Protein AF-A0A165XLN9-F1 (afdb_monomer)

Structure (mmCIF, N/CA/C/O backbone):
data_AF-A0A165XLN9-F1
#
_entry.id   AF-A0A165XLN9-F1
#
loop_
_atom_site.group_PDB
_atom_site.id
_atom_site.type_symbol
_atom_site.label_atom_id
_atom_site.label_alt_id
_atom_site.label_comp_id
_atom_site.label_asym_id
_atom_site.label_entity_id
_atom_site.label_seq_id
_atom_site.pdbx_PDB_ins_code
_atom_site.Cartn_x
_atom_site.Cartn_y
_atom_site.Cartn_z
_atom_site.occupancy
_atom_site.B_iso_or_equiv
_atom_site.auth_seq_id
_atom_site.auth_comp_id
_atom_site.auth_asym_id
_atom_site.auth_atom_id
_atom_site.pdbx_PDB_model_num
ATOM 1 N N . MET A 1 1 ? 12.673 6.720 9.576 1.00 52.97 1 MET A N 1
ATOM 2 C CA . MET A 1 1 ? 12.702 5.401 8.929 1.00 52.97 1 MET A CA 1
ATOM 3 C C . MET A 1 1 ? 11.889 4.427 9.759 1.00 52.97 1 MET A C 1
ATOM 5 O O . MET A 1 1 ? 12.372 3.966 10.795 1.00 52.97 1 MET A O 1
ATOM 9 N N . ALA A 1 2 ? 10.653 4.152 9.349 1.00 59.38 2 ALA A N 1
ATOM 10 C CA . ALA A 1 2 ? 9.842 3.074 9.892 1.00 59.38 2 ALA A CA 1
ATOM 11 C C . ALA A 1 2 ? 10.629 1.757 9.796 1.00 59.38 2 ALA A C 1
ATOM 13 O O . ALA A 1 2 ? 11.237 1.426 8.774 1.00 59.38 2 ALA A O 1
ATOM 14 N N . LYS A 1 3 ? 10.693 1.020 10.907 1.00 68.75 3 LYS A N 1
ATOM 15 C CA . LYS A 1 3 ? 11.416 -0.253 10.960 1.00 68.75 3 LYS A CA 1
ATOM 16 C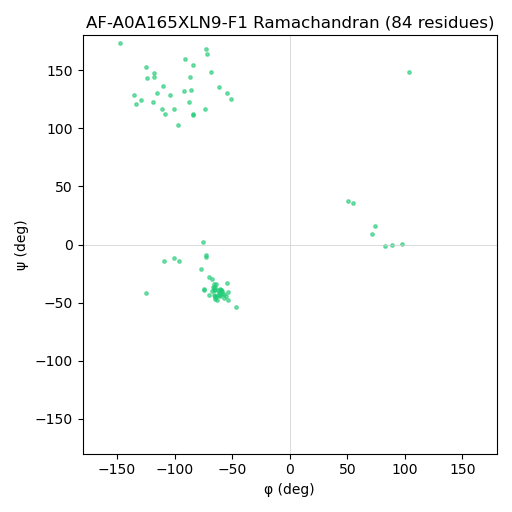 C . LYS A 1 3 ? 10.497 -1.357 10.445 1.00 68.75 3 LYS A C 1
ATOM 18 O O . LYS A 1 3 ? 9.275 -1.252 10.494 1.00 68.75 3 LYS A O 1
ATOM 23 N N . LYS A 1 4 ? 11.083 -2.439 9.930 1.00 72.25 4 LYS A N 1
ATOM 24 C CA . LYS A 1 4 ? 10.327 -3.639 9.545 1.00 72.25 4 LYS A CA 1
ATOM 25 C C . LYS A 1 4 ? 9.420 -4.068 10.708 1.00 72.25 4 LYS A C 1
ATOM 27 O O . LYS A 1 4 ? 9.920 -4.266 11.812 1.00 72.25 4 LYS A O 1
ATOM 32 N N . GLY A 1 5 ? 8.121 -4.208 10.447 1.00 71.88 5 GLY A N 1
ATOM 33 C CA . GLY A 1 5 ? 7.125 -4.578 11.456 1.00 71.88 5 GLY A CA 1
ATOM 34 C C . GLY A 1 5 ? 6.504 -3.409 12.225 1.00 71.88 5 GLY A C 1
ATOM 35 O O . GLY A 1 5 ? 5.635 -3.650 13.055 1.00 71.88 5 GLY A O 1
ATOM 36 N N . SER A 1 6 ? 6.890 -2.158 11.952 1.00 85.62 6 SER A N 1
ATOM 37 C CA . SER A 1 6 ? 6.139 -0.999 12.441 1.00 85.62 6 SER A CA 1
ATOM 38 C C . SER A 1 6 ? 4.723 -1.019 11.864 1.00 85.62 6 SER A C 1
ATOM 40 O O . SER A 1 6 ? 4.545 -1.255 10.668 1.00 85.62 6 SER A O 1
ATOM 42 N N . GLN A 1 7 ? 3.735 -0.756 12.715 1.00 89.31 7 GLN A N 1
ATOM 43 C CA . GLN A 1 7 ? 2.336 -0.619 12.331 1.00 89.31 7 GLN A CA 1
ATOM 44 C C . GLN A 1 7 ? 1.845 0.790 12.661 1.00 89.31 7 GLN A C 1
ATOM 46 O O . GLN A 1 7 ? 2.266 1.379 13.659 1.00 89.31 7 GLN A O 1
ATOM 51 N N . LYS A 1 8 ? 0.972 1.331 11.816 1.00 90.06 8 LYS A N 1
ATOM 52 C CA . LYS A 1 8 ? 0.296 2.611 12.014 1.00 90.06 8 LYS A CA 1
ATOM 53 C C . LYS A 1 8 ? -1.180 2.420 11.701 1.00 90.06 8 LYS A C 1
ATOM 55 O O . LYS A 1 8 ? -1.519 2.050 10.584 1.00 90.06 8 LYS A O 1
ATOM 60 N N . THR A 1 9 ? -2.046 2.692 12.665 1.00 92.06 9 THR A N 1
ATOM 61 C CA . THR A 1 9 ? -3.489 2.732 12.418 1.00 92.06 9 THR A CA 1
ATOM 62 C C . THR A 1 9 ? -3.868 4.124 11.929 1.00 92.06 9 THR A C 1
ATOM 64 O O . THR A 1 9 ? -3.431 5.120 12.508 1.00 92.06 9 THR A O 1
ATOM 67 N N . ILE A 1 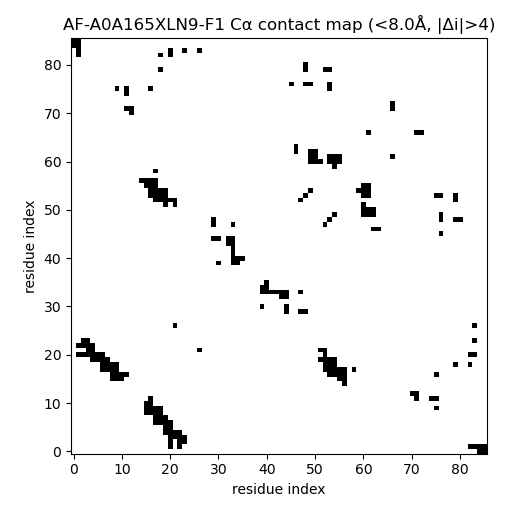10 ? -4.657 4.187 10.864 1.00 91.81 10 ILE A N 1
ATOM 68 C CA . ILE A 1 10 ? -5.255 5.414 10.340 1.00 91.81 10 ILE A CA 1
ATOM 69 C C . ILE A 1 10 ? -6.767 5.232 10.252 1.00 91.81 10 ILE A C 1
ATOM 71 O O . ILE A 1 10 ? -7.252 4.111 10.105 1.00 91.81 10 ILE A O 1
ATOM 75 N N . GLU A 1 11 ? -7.502 6.329 10.351 1.00 91.88 11 GLU A N 1
ATOM 76 C CA . GLU A 1 11 ? -8.947 6.355 10.157 1.00 91.88 11 GLU A CA 1
ATOM 77 C C . GLU A 1 11 ? -9.241 7.277 8.977 1.00 91.88 11 GLU A C 1
ATOM 79 O O . GLU A 1 11 ? -8.801 8.424 8.977 1.00 91.88 11 GLU A O 1
ATOM 84 N N . VAL A 1 12 ? -9.918 6.746 7.962 1.00 89.25 12 VAL A N 1
ATOM 85 C CA . VAL A 1 12 ? -10.264 7.445 6.719 1.00 89.25 12 VAL A CA 1
ATOM 86 C C . VAL A 1 12 ? -11.719 7.129 6.401 1.00 89.25 12 VAL A C 1
ATOM 88 O O . VAL A 1 12 ? -12.099 5.958 6.414 1.00 89.25 12 VAL A O 1
ATOM 91 N N . GLU A 1 13 ? -12.535 8.154 6.146 1.00 85.06 13 GLU A N 1
ATOM 92 C CA . GLU A 1 13 ? -13.972 8.012 5.835 1.00 85.06 13 GLU A CA 1
ATOM 93 C C . GLU A 1 13 ? -14.736 7.130 6.851 1.00 85.06 13 GLU A C 1
ATOM 95 O O . GLU A 1 13 ? -15.586 6.308 6.507 1.00 85.06 13 GLU A O 1
ATOM 100 N N . GLY A 1 14 ? -14.381 7.242 8.139 1.00 83.25 14 GLY A N 1
ATOM 101 C CA . GLY A 1 14 ? -14.976 6.451 9.225 1.00 83.25 14 GLY A CA 1
ATOM 102 C C . GLY A 1 14 ? -14.582 4.967 9.241 1.00 83.25 14 GLY A C 1
ATOM 103 O O . GLY A 1 14 ? -15.149 4.193 10.014 1.00 83.25 14 GLY A O 1
ATOM 104 N N . LYS A 1 15 ? -13.613 4.550 8.414 1.00 87.50 15 LYS A N 1
ATOM 105 C CA . LYS A 1 15 ? -13.042 3.197 8.396 1.00 87.50 15 LYS A CA 1
ATOM 106 C C . LYS A 1 15 ? -11.615 3.209 8.908 1.00 87.50 15 LYS A C 1
ATOM 108 O O . LYS A 1 15 ? -10.803 4.058 8.544 1.00 87.50 15 LYS A O 1
ATOM 113 N N . LYS A 1 16 ? -11.295 2.227 9.747 1.00 90.62 16 LYS A N 1
ATOM 114 C CA . LYS A 1 16 ? -9.950 2.047 10.288 1.00 90.62 16 LYS A CA 1
ATOM 115 C C . LYS A 1 16 ? -9.138 1.109 9.412 1.00 90.62 16 LYS A C 1
ATOM 117 O O . LYS A 1 16 ? -9.572 0.006 9.079 1.00 90.62 16 LYS A O 1
ATOM 122 N N . TYR A 1 17 ? -7.924 1.546 9.112 1.00 92.00 17 TYR A N 1
ATOM 123 C CA . TYR A 1 17 ? -6.939 0.798 8.352 1.00 92.00 17 TYR A CA 1
ATOM 124 C C . TYR A 1 17 ? -5.656 0.666 9.158 1.00 92.00 17 TYR A C 1
ATOM 126 O O . TYR A 1 17 ? -5.239 1.579 9.872 1.00 92.00 17 TYR A O 1
ATOM 134 N N . ILE A 1 18 ? -5.012 -0.483 9.029 1.00 92.44 18 ILE A N 1
ATOM 135 C CA . ILE A 1 18 ? -3.740 -0.802 9.655 1.00 92.44 18 ILE A CA 1
ATOM 136 C C . ILE A 1 18 ? -2.690 -0.820 8.549 1.00 92.44 18 ILE A C 1
ATOM 138 O O . ILE A 1 18 ? -2.685 -1.692 7.684 1.00 92.44 18 ILE A O 1
ATOM 142 N N . LEU A 1 19 ? -1.783 0.149 8.587 1.00 91.81 19 LEU A N 1
ATOM 143 C CA . LEU A 1 19 ? -0.617 0.203 7.720 1.00 91.81 19 LEU A CA 1
ATOM 144 C C . LEU A 1 19 ? 0.527 -0.570 8.368 1.00 91.81 19 LEU A C 1
ATOM 146 O O . LEU A 1 19 ? 0.942 -0.237 9.477 1.00 91.81 19 LEU A O 1
ATOM 150 N N . GLN A 1 20 ? 1.076 -1.571 7.689 1.00 90.44 20 GLN A N 1
ATOM 151 C CA . GLN A 1 20 ? 2.208 -2.356 8.176 1.00 90.44 20 GLN A CA 1
ATOM 152 C C . GLN A 1 20 ? 3.431 -2.164 7.282 1.00 90.44 20 GLN A C 1
ATOM 154 O O . GLN A 1 20 ? 3.358 -2.318 6.070 1.00 90.44 20 GLN A O 1
ATOM 159 N N . HIS A 1 21 ? 4.589 -1.862 7.876 1.00 87.81 21 HIS A N 1
ATOM 160 C CA . HIS A 1 21 ? 5.811 -1.634 7.115 1.00 87.81 21 HIS A CA 1
ATOM 161 C C . HIS A 1 21 ? 6.506 -2.976 6.810 1.00 87.81 21 HIS A C 1
ATOM 163 O O . HIS A 1 21 ? 7.062 -3.598 7.731 1.00 87.81 21 HIS A O 1
ATOM 169 N N . PRO A 1 22 ? 6.574 -3.419 5.538 1.00 83.69 22 PRO A N 1
ATOM 170 C CA . PRO A 1 22 ? 7.138 -4.721 5.171 1.00 83.69 22 PRO A CA 1
ATOM 171 C C . PRO A 1 22 ? 8.676 -4.755 5.289 1.00 83.69 22 PRO A C 1
ATOM 173 O O . PRO A 1 22 ? 9.309 -5.813 5.246 1.00 83.69 22 PRO A O 1
ATOM 176 N N . GLY A 1 23 ? 9.292 -3.590 5.513 1.00 84.94 23 GLY A N 1
ATOM 177 C CA . GLY A 1 23 ? 10.733 -3.391 5.634 1.00 84.94 23 GLY A CA 1
ATOM 178 C C . GLY A 1 23 ? 11.317 -2.782 4.364 1.00 84.94 23 GLY A C 1
ATOM 179 O O . GLY A 1 23 ? 10.860 -3.074 3.266 1.00 84.94 23 GLY A O 1
ATOM 180 N N . THR A 1 24 ? 12.368 -1.974 4.509 1.00 83.19 24 THR A N 1
ATOM 181 C CA . THR A 1 24 ? 12.930 -1.143 3.426 1.00 83.19 24 THR A CA 1
ATOM 182 C C . THR A 1 24 ? 13.283 -1.942 2.171 1.00 83.19 24 THR A C 1
ATOM 184 O O . THR A 1 24 ? 12.990 -1.517 1.059 1.00 83.19 24 THR A O 1
ATOM 187 N N . ARG A 1 25 ? 13.854 -3.145 2.332 1.00 84.94 25 ARG A N 1
ATOM 188 C CA . ARG A 1 25 ? 14.178 -4.029 1.200 1.00 84.94 25 ARG A CA 1
ATOM 189 C C . ARG A 1 25 ? 12.931 -4.453 0.422 1.00 84.94 25 ARG A C 1
ATOM 191 O O . ARG A 1 25 ? 12.988 -4.559 -0.796 1.00 84.94 25 ARG A O 1
ATOM 198 N N . PHE A 1 26 ? 11.834 -4.734 1.121 1.00 86.12 26 PHE A N 1
ATOM 199 C CA . PHE A 1 26 ? 10.596 -5.163 0.483 1.00 86.12 26 PHE A CA 1
ATOM 200 C C . PHE A 1 26 ? 9.894 -3.984 -0.197 1.00 86.12 26 PHE A C 1
ATOM 202 O O . PHE A 1 26 ? 9.448 -4.142 -1.323 1.00 86.12 26 PHE A O 1
ATOM 209 N N . SER A 1 27 ? 9.910 -2.790 0.407 1.00 84.56 27 SER A N 1
ATOM 210 C CA . SER A 1 27 ? 9.388 -1.565 -0.219 1.00 84.56 27 SER A CA 1
ATOM 211 C C . SER A 1 27 ? 10.063 -1.269 -1.567 1.00 84.56 27 SER A C 1
ATOM 213 O O . SER A 1 27 ? 9.390 -0.961 -2.546 1.00 84.56 27 SER A O 1
ATOM 215 N N . VAL A 1 28 ? 11.392 -1.429 -1.653 1.00 85.44 28 VAL A N 1
ATOM 216 C CA . VAL A 1 28 ? 12.124 -1.305 -2.929 1.00 85.44 28 VAL A CA 1
ATOM 217 C C . VAL A 1 28 ? 11.721 -2.416 -3.901 1.00 85.44 28 VAL A C 1
ATOM 219 O O . VAL A 1 28 ? 11.445 -2.140 -5.063 1.00 85.44 28 VAL A O 1
ATOM 222 N N . LYS A 1 29 ? 11.599 -3.659 -3.417 1.00 87.62 29 LYS A N 1
ATOM 223 C CA . LYS A 1 29 ? 11.187 -4.801 -4.243 1.00 87.62 29 LYS A CA 1
ATOM 224 C C . LYS A 1 29 ? 9.798 -4.602 -4.860 1.00 87.62 29 LYS A C 1
ATOM 226 O O . LYS A 1 29 ? 9.615 -4.953 -6.016 1.00 87.62 29 LYS A O 1
ATOM 231 N N . MET A 1 30 ? 8.844 -4.026 -4.128 1.00 87.88 30 MET A N 1
ATOM 232 C CA . MET A 1 30 ? 7.513 -3.698 -4.658 1.00 87.88 30 MET A CA 1
ATOM 233 C C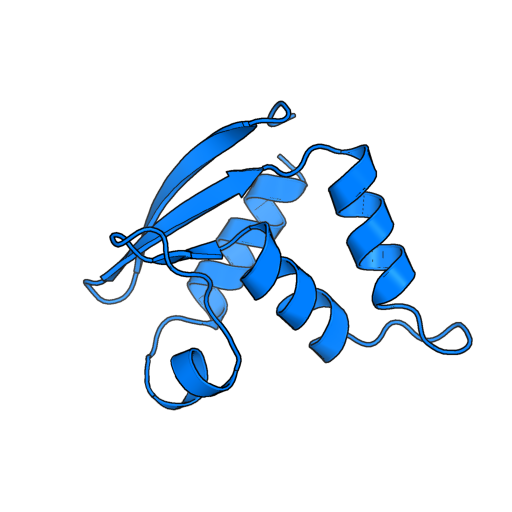 . MET A 1 30 ? 7.599 -2.711 -5.828 1.00 87.88 30 MET A C 1
ATOM 235 O O . MET A 1 30 ? 6.916 -2.871 -6.836 1.00 87.88 30 MET A O 1
ATOM 239 N N . ARG A 1 31 ? 8.488 -1.714 -5.732 1.00 85.38 31 ARG A N 1
ATOM 240 C CA . ARG A 1 31 ? 8.741 -0.763 -6.821 1.00 85.38 31 ARG A CA 1
ATOM 241 C C . ARG A 1 31 ? 9.367 -1.444 -8.041 1.00 85.38 31 ARG A C 1
ATOM 243 O O . ARG A 1 31 ? 8.994 -1.123 -9.166 1.00 85.38 31 ARG A O 1
ATOM 250 N N . ASP A 1 32 ? 10.274 -2.392 -7.817 1.00 86.50 32 ASP A N 1
ATOM 251 C CA . ASP A 1 32 ? 10.882 -3.189 -8.887 1.00 86.50 32 ASP A CA 1
ATOM 252 C C . ASP A 1 32 ? 9.860 -4.125 -9.552 1.00 86.50 32 ASP A C 1
ATOM 254 O O . ASP A 1 32 ? 9.857 -4.257 -10.771 1.00 86.50 32 ASP A O 1
ATOM 258 N N . MET A 1 33 ? 8.958 -4.741 -8.779 1.00 85.50 33 MET A N 1
ATOM 259 C CA . MET A 1 33 ? 7.881 -5.595 -9.304 1.00 85.50 33 MET A CA 1
ATOM 260 C C . MET A 1 33 ? 6.866 -4.816 -10.144 1.00 85.50 33 MET A C 1
ATOM 262 O O . MET A 1 33 ? 6.332 -5.340 -11.122 1.00 85.50 33 MET A O 1
ATOM 266 N N . ALA A 1 34 ? 6.620 -3.558 -9.781 1.00 87.25 34 ALA A N 1
ATOM 267 C CA . ALA A 1 34 ? 5.778 -2.654 -10.550 1.00 87.25 34 ALA A CA 1
ATOM 268 C C . ALA A 1 34 ? 6.435 -2.175 -11.855 1.00 87.25 34 ALA A C 1
ATOM 270 O O . ALA A 1 34 ? 5.768 -1.579 -12.699 1.00 87.25 34 ALA A O 1
ATOM 271 N N . ASN A 1 35 ? 7.731 -2.430 -12.053 1.00 87.81 35 ASN A N 1
ATOM 272 C CA . ASN A 1 35 ? 8.422 -2.095 -13.287 1.00 87.81 35 ASN A CA 1
ATOM 273 C C . ASN A 1 35 ? 8.215 -3.204 -14.331 1.00 87.81 35 ASN A C 1
ATOM 275 O O . ASN A 1 35 ? 8.729 -4.315 -14.205 1.00 87.81 35 ASN A O 1
ATOM 279 N N . VAL A 1 36 ? 7.462 -2.897 -15.385 1.00 82.88 36 VAL A N 1
ATOM 280 C CA . VAL A 1 36 ? 7.209 -3.800 -16.509 1.00 82.88 36 VAL A CA 1
ATOM 281 C C . VAL A 1 36 ? 7.918 -3.238 -17.735 1.00 82.88 36 VAL A C 1
ATOM 283 O O . VAL A 1 36 ? 7.592 -2.153 -18.203 1.00 82.88 36 VAL A O 1
ATOM 286 N N . ASN A 1 37 ? 8.893 -3.975 -18.273 1.00 83.69 37 ASN A N 1
ATOM 287 C CA . ASN A 1 37 ? 9.652 -3.586 -19.471 1.00 83.69 37 ASN A CA 1
ATOM 288 C C . ASN A 1 37 ? 10.324 -2.197 -19.383 1.00 83.69 37 ASN A C 1
ATOM 290 O O . ASN A 1 37 ? 10.404 -1.476 -20.375 1.00 83.69 37 ASN A O 1
ATOM 294 N N . GLY A 1 38 ? 10.809 -1.806 -18.201 1.00 81.94 38 GLY A N 1
ATOM 295 C CA . GLY A 1 38 ? 11.445 -0.502 -17.984 1.00 81.94 38 GLY A CA 1
ATOM 296 C C . GLY A 1 38 ? 10.455 0.640 -17.740 1.00 81.94 38 GLY A C 1
ATOM 297 O O . GLY A 1 38 ? 10.885 1.767 -17.500 1.00 81.94 38 GLY A O 1
ATOM 298 N N . GLN A 1 39 ? 9.149 0.361 -17.773 1.00 87.19 39 GLN A N 1
ATOM 299 C CA . GLN A 1 39 ? 8.095 1.313 -17.454 1.00 87.19 39 GLN A CA 1
ATOM 300 C C . GLN A 1 39 ? 7.517 1.018 -16.076 1.00 87.19 39 GLN A C 1
ATOM 302 O O . GLN A 1 39 ? 7.117 -0.103 -15.763 1.00 87.19 39 GLN A O 1
ATOM 307 N N . PHE A 1 40 ? 7.462 2.049 -15.241 1.00 87.56 40 PHE A N 1
ATOM 308 C CA . PHE A 1 40 ? 6.806 1.959 -13.950 1.00 87.56 40 PHE A CA 1
ATOM 309 C C . PHE A 1 40 ? 5.288 1.936 -14.146 1.00 87.56 40 PHE A C 1
ATOM 311 O O . PHE A 1 40 ? 4.713 2.898 -14.654 1.00 87.56 40 PHE A O 1
ATOM 318 N N . VAL A 1 41 ? 4.655 0.833 -13.753 1.00 90.75 41 VAL A N 1
ATOM 319 C CA . VAL A 1 41 ? 3.205 0.659 -13.802 1.00 90.75 41 VAL A CA 1
ATOM 320 C C . VAL A 1 41 ? 2.644 0.973 -12.425 1.00 90.75 41 VAL A C 1
ATOM 322 O O . VAL A 1 41 ? 2.736 0.169 -11.498 1.00 90.75 41 VAL A O 1
ATOM 325 N N . GLU A 1 42 ? 2.069 2.163 -12.299 1.00 86.69 42 GLU A N 1
ATOM 326 C CA . GLU A 1 42 ? 1.548 2.672 -11.030 1.00 86.69 42 GLU A CA 1
ATOM 327 C C . GLU A 1 42 ? 0.445 1.772 -10.449 1.00 86.69 42 GLU A C 1
ATOM 329 O O . GLU A 1 42 ? 0.473 1.461 -9.261 1.00 86.69 42 GLU A O 1
ATOM 334 N N . GLU A 1 43 ? -0.439 1.242 -11.298 1.00 88.81 43 GLU A N 1
ATOM 335 C CA . GLU A 1 43 ? -1.474 0.275 -10.908 1.00 88.81 43 GLU A CA 1
ATOM 336 C C . GLU A 1 43 ? -0.878 -0.942 -10.176 1.00 88.81 43 GLU A C 1
ATOM 338 O O . GLU A 1 43 ? -1.306 -1.300 -9.081 1.00 88.81 43 GLU A O 1
ATOM 343 N N . LYS A 1 44 ? 0.193 -1.540 -10.708 1.00 89.31 44 LYS A N 1
ATOM 344 C CA . LYS A 1 44 ? 0.860 -2.672 -10.046 1.00 89.31 44 LYS A CA 1
ATOM 345 C C . LYS A 1 44 ? 1.520 -2.273 -8.736 1.00 89.31 44 LYS A C 1
ATOM 347 O O . LYS A 1 44 ? 1.536 -3.052 -7.790 1.00 89.31 44 LYS A O 1
ATOM 352 N N . TYR A 1 45 ? 2.079 -1.070 -8.674 1.00 90.44 45 TYR A N 1
ATOM 353 C CA . TYR A 1 45 ? 2.694 -0.581 -7.448 1.00 90.44 45 TYR A CA 1
ATOM 354 C C . TYR A 1 45 ? 1.665 -0.412 -6.331 1.00 90.44 45 TYR A C 1
ATOM 356 O O . TYR A 1 45 ? 1.894 -0.852 -5.205 1.00 90.44 45 TYR A O 1
ATOM 364 N N . TYR A 1 46 ? 0.519 0.186 -6.650 1.00 91.25 46 TYR A N 1
ATOM 365 C CA . TYR A 1 46 ? -0.584 0.339 -5.711 1.00 91.25 46 TYR A CA 1
ATOM 366 C C . TYR A 1 46 ? -1.177 -1.009 -5.312 1.00 91.25 46 TYR A C 1
ATOM 368 O O . TYR A 1 46 ? -1.429 -1.216 -4.128 1.00 91.25 46 TYR A O 1
ATOM 376 N N . GLU A 1 47 ? -1.298 -1.957 -6.241 1.00 91.38 47 GLU A N 1
ATOM 377 C CA . GLU A 1 47 ? -1.708 -3.329 -5.930 1.00 91.38 47 GLU A CA 1
ATOM 378 C C . GLU A 1 47 ? -0.787 -3.990 -4.892 1.00 91.38 47 GLU A C 1
ATOM 380 O O . GLU A 1 47 ? -1.259 -4.560 -3.907 1.00 91.38 47 GLU A O 1
ATOM 385 N N . GLU A 1 48 ? 0.529 -3.865 -5.057 1.00 90.56 48 GLU A N 1
ATOM 386 C CA . GLU A 1 48 ? 1.493 -4.410 -4.101 1.00 90.56 48 GLU A CA 1
ATOM 387 C C . GLU A 1 48 ? 1.400 -3.722 -2.728 1.00 90.56 48 GLU A C 1
ATOM 389 O O . GLU A 1 48 ? 1.524 -4.380 -1.693 1.00 90.56 48 GLU A O 1
ATOM 394 N N . ILE A 1 49 ? 1.146 -2.408 -2.688 1.00 91.00 49 ILE A N 1
ATOM 395 C CA . ILE A 1 49 ? 0.923 -1.674 -1.430 1.00 91.00 49 ILE A CA 1
ATOM 396 C C . ILE A 1 49 ? -0.348 -2.176 -0.742 1.00 91.00 49 ILE A C 1
ATOM 398 O O . ILE A 1 49 ? -0.326 -2.470 0.452 1.00 91.00 49 ILE A O 1
ATOM 402 N N . MET A 1 50 ? -1.443 -2.325 -1.479 1.00 91.50 50 MET A N 1
ATOM 403 C CA . MET A 1 50 ? -2.707 -2.825 -0.940 1.00 91.50 50 MET A CA 1
ATOM 404 C C . MET A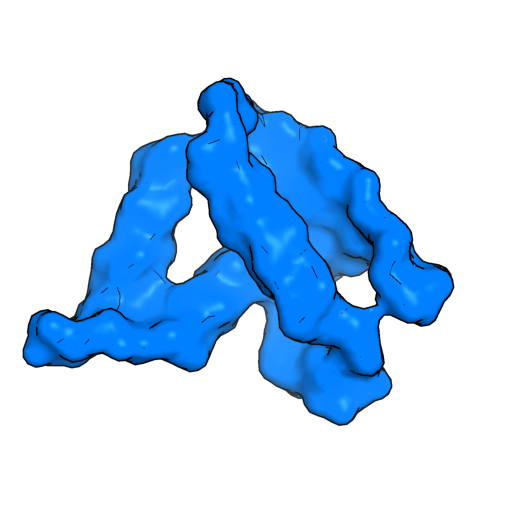 1 50 ? -2.584 -4.239 -0.371 1.00 91.50 50 MET A C 1
ATOM 406 O O . MET A 1 50 ? -3.131 -4.531 0.689 1.00 91.50 50 MET A O 1
ATOM 410 N N . LYS A 1 51 ? -1.798 -5.099 -1.027 1.00 90.19 51 LYS A N 1
ATOM 411 C CA . LYS A 1 51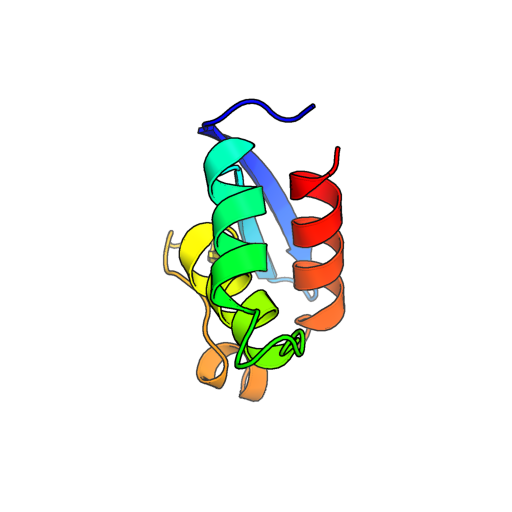 ? -1.554 -6.474 -0.578 1.00 90.19 51 LYS A CA 1
ATOM 412 C C . LYS A 1 51 ? -0.610 -6.557 0.619 1.00 90.19 51 LYS A C 1
ATOM 414 O O . LYS A 1 51 ? -0.800 -7.399 1.493 1.00 90.19 51 LYS A O 1
ATOM 419 N N . HIS A 1 52 ? 0.441 -5.745 0.669 1.00 89.50 52 HIS A N 1
ATOM 420 C CA . HIS A 1 52 ? 1.527 -5.946 1.639 1.00 89.50 52 HIS A CA 1
ATOM 421 C C . HIS A 1 52 ? 1.597 -4.907 2.755 1.00 89.50 52 HIS A C 1
ATOM 423 O O . HIS A 1 52 ? 2.308 -5.129 3.738 1.00 89.50 52 HIS A O 1
ATOM 429 N N . VAL A 1 53 ? 0.891 -3.789 2.610 1.00 90.38 53 VAL A N 1
ATOM 430 C CA . VAL A 1 53 ? 1.018 -2.622 3.487 1.00 90.38 53 VAL A CA 1
ATOM 431 C C . VAL A 1 53 ? -0.324 -2.235 4.085 1.00 90.38 53 VAL A C 1
ATOM 433 O O . VAL A 1 53 ? -0.355 -1.923 5.269 1.00 90.38 53 VAL A O 1
ATOM 436 N N . ILE A 1 54 ? -1.415 -2.261 3.313 1.00 92.12 54 ILE A N 1
ATOM 437 C CA . ILE A 1 54 ? -2.730 -1.787 3.764 1.00 92.12 54 ILE A CA 1
ATOM 438 C C . ILE A 1 54 ? -3.622 -2.959 4.179 1.00 92.12 54 ILE A C 1
ATOM 440 O O . ILE A 1 54 ? -4.042 -3.766 3.351 1.00 92.12 54 ILE A O 1
ATOM 444 N N . PHE A 1 55 ? -3.983 -2.992 5.457 1.00 92.38 55 PHE A N 1
ATOM 445 C CA . PHE A 1 55 ? -4.919 -3.959 6.015 1.00 92.38 55 PHE A CA 1
ATOM 446 C C . PHE A 1 55 ? -6.152 -3.247 6.577 1.00 92.38 55 PHE A C 1
ATOM 448 O O . PHE A 1 55 ? -6.058 -2.125 7.070 1.00 92.38 55 PHE A O 1
ATOM 455 N N . THR A 1 56 ? -7.315 -3.885 6.519 1.00 90.00 56 THR A N 1
ATOM 456 C CA . THR A 1 56 ? -8.518 -3.434 7.229 1.00 90.00 56 THR A CA 1
ATOM 457 C C . THR A 1 56 ? -8.382 -3.688 8.736 1.00 90.00 56 THR A C 1
ATOM 459 O O . THR A 1 56 ? -7.474 -4.401 9.170 1.00 90.00 56 THR A O 1
ATOM 462 N N . GLU A 1 57 ? -9.279 -3.128 9.553 1.00 86.31 57 GLU A N 1
ATOM 463 C CA . GLU A 1 57 ? -9.320 -3.374 11.008 1.00 86.31 57 GLU A CA 1
ATOM 464 C C . GLU A 1 57 ? -9.392 -4.874 11.358 1.00 86.31 57 GLU A C 1
ATOM 466 O O . GLU A 1 57 ? -8.766 -5.316 12.319 1.00 86.31 57 GLU A O 1
ATOM 471 N N . ASP A 1 58 ? -10.051 -5.674 10.515 1.00 83.94 58 ASP A N 1
ATOM 472 C CA . ASP A 1 58 ? -10.131 -7.137 10.641 1.00 83.94 58 ASP A CA 1
ATOM 473 C C . ASP A 1 58 ? -8.841 -7.875 10.221 1.00 83.94 58 ASP A C 1
ATOM 475 O O . ASP A 1 58 ? -8.804 -9.107 10.185 1.00 83.94 58 ASP A O 1
ATOM 479 N N . GLY A 1 59 ? -7.787 -7.147 9.839 1.00 81.62 59 GLY A N 1
ATOM 480 C CA . GLY A 1 59 ? -6.518 -7.707 9.376 1.00 81.62 59 GLY A CA 1
ATOM 481 C C . GLY A 1 59 ? -6.564 -8.292 7.962 1.00 81.62 59 GLY A C 1
ATOM 482 O O . GLY A 1 59 ? -5.666 -9.050 7.589 1.00 81.62 59 GLY A O 1
ATOM 483 N N . LYS A 1 60 ? -7.588 -7.969 7.161 1.00 88.69 60 LYS A N 1
ATOM 484 C CA . LYS A 1 60 ? -7.681 -8.411 5.762 1.00 88.69 60 LYS A CA 1
ATOM 485 C C . LYS A 1 60 ? -6.940 -7.445 4.850 1.00 88.69 60 LYS A C 1
ATOM 487 O O . LYS A 1 60 ? -6.952 -6.242 5.073 1.00 88.69 60 LYS A O 1
ATOM 492 N N . GLN A 1 61 ? -6.309 -7.977 3.813 1.00 88.88 61 GLN A N 1
ATOM 493 C CA . GLN A 1 61 ? -5.685 -7.165 2.772 1.00 88.88 61 GLN A CA 1
ATOM 494 C C . GLN A 1 61 ? -6.759 -6.440 1.964 1.00 88.88 61 GLN A C 1
ATOM 496 O O . GLN A 1 61 ? -7.860 -6.963 1.782 1.00 88.88 61 GLN A O 1
ATOM 501 N N . THR A 1 62 ? -6.419 -5.257 1.467 1.00 88.81 62 THR A N 1
ATOM 502 C CA . THR A 1 62 ? -7.272 -4.538 0.512 1.00 88.81 62 THR A CA 1
ATOM 503 C C . THR A 1 62 ? -6.897 -4.914 -0.925 1.00 88.81 62 THR A C 1
ATOM 505 O O . THR A 1 62 ? -5.810 -5.435 -1.184 1.00 88.81 62 THR A O 1
ATOM 508 N N . ASN A 1 63 ? -7.810 -4.697 -1.865 1.00 90.06 63 ASN A N 1
ATOM 509 C CA . ASN A 1 63 ? -7.625 -4.926 -3.298 1.00 90.06 63 ASN A CA 1
ATOM 510 C C . ASN A 1 63 ? -8.440 -3.898 -4.096 1.00 90.06 63 ASN A C 1
ATOM 512 O O . ASN A 1 63 ? -9.216 -3.143 -3.515 1.00 90.06 63 ASN A O 1
ATOM 516 N N . TRP A 1 64 ? -8.276 -3.882 -5.419 1.00 88.75 64 TRP A N 1
ATOM 517 C CA . TRP A 1 64 ? -9.027 -2.986 -6.299 1.00 88.75 64 TRP A CA 1
ATOM 518 C C . TRP A 1 64 ? -10.543 -3.123 -6.129 1.00 88.75 64 TRP A C 1
ATOM 520 O O . TRP A 1 64 ? -11.199 -2.108 -5.944 1.00 88.75 64 TRP A O 1
ATOM 530 N N . ASP A 1 65 ? -11.071 -4.351 -6.043 1.00 90.00 65 ASP A N 1
ATOM 531 C CA . ASP A 1 65 ? -12.509 -4.577 -5.824 1.00 90.00 65 ASP A CA 1
ATOM 532 C C . ASP A 1 65 ? -13.011 -3.928 -4.523 1.00 90.00 65 ASP A C 1
ATOM 534 O O . ASP A 1 65 ? -14.076 -3.318 -4.494 1.00 90.00 65 ASP A O 1
ATOM 538 N N . TYR A 1 66 ? -12.224 -4.003 -3.441 1.00 88.50 66 TYR A N 1
ATOM 539 C CA . TYR A 1 66 ? -12.552 -3.317 -2.194 1.00 88.50 66 TYR A CA 1
ATOM 540 C C . TYR A 1 66 ? -12.620 -1.805 -2.417 1.00 88.50 66 TYR A C 1
ATOM 542 O O . TYR A 1 66 ? -13.555 -1.170 -1.954 1.00 88.50 66 TYR A O 1
ATOM 550 N N . TRP A 1 67 ? -11.678 -1.202 -3.133 1.00 88.94 67 TRP A N 1
ATOM 551 C CA . TRP A 1 67 ? -11.674 0.250 -3.328 1.00 88.94 67 TRP A CA 1
ATOM 552 C C . TRP A 1 67 ? -12.682 0.753 -4.364 1.00 88.94 67 TRP A C 1
ATOM 554 O O . TRP A 1 67 ? -13.082 1.910 -4.282 1.00 88.94 67 TRP A O 1
ATOM 564 N N . ASP A 1 68 ? -13.150 -0.100 -5.274 1.00 88.94 68 ASP A N 1
ATOM 565 C CA . ASP A 1 68 ? -14.279 0.223 -6.153 1.00 88.94 68 ASP A CA 1
ATOM 566 C C . ASP A 1 68 ? -15.599 0.336 -5.365 1.00 88.94 68 ASP A C 1
ATOM 568 O O . ASP A 1 68 ? -16.479 1.119 -5.724 1.00 88.94 68 ASP A O 1
ATOM 572 N N . GLU A 1 69 ? -15.734 -0.402 -4.258 1.00 88.19 69 GLU A N 1
ATOM 573 C CA . GLU A 1 69 ? -16.906 -0.353 -3.371 1.00 88.19 69 GLU A CA 1
ATOM 574 C C . GLU A 1 69 ? -16.732 0.582 -2.158 1.00 88.19 69 GLU A C 1
ATOM 576 O O . GLU A 1 69 ? -17.705 0.893 -1.463 1.00 88.19 69 GLU A O 1
ATOM 581 N N . ASN A 1 70 ? -15.502 1.010 -1.853 1.00 86.50 70 ASN A N 1
ATOM 582 C CA . ASN A 1 70 ? -15.167 1.744 -0.634 1.00 86.50 70 ASN A CA 1
ATOM 583 C C . ASN A 1 70 ? -14.379 3.02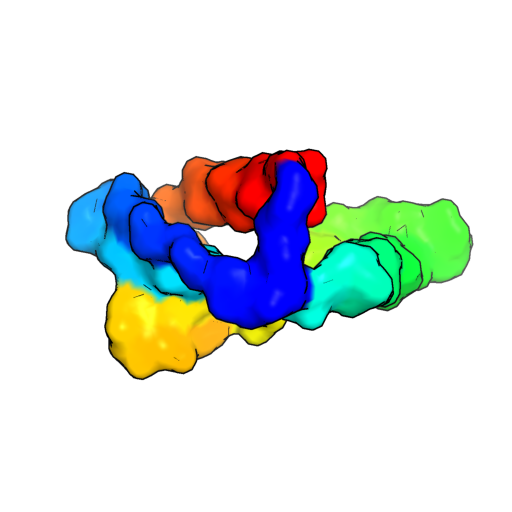5 -0.943 1.00 86.50 70 ASN A C 1
ATOM 585 O O . ASN A 1 70 ? -13.292 2.993 -1.512 1.00 86.50 70 ASN A O 1
ATOM 589 N N . GLU A 1 71 ? -14.887 4.161 -0.470 1.00 87.38 71 GLU A N 1
ATOM 590 C CA . GLU A 1 71 ? -14.210 5.454 -0.595 1.00 87.38 71 GLU A CA 1
ATOM 591 C C . GLU A 1 71 ? -12.970 5.556 0.322 1.00 87.38 71 GLU A C 1
ATOM 593 O O . GLU A 1 71 ? -12.775 4.762 1.248 1.00 87.38 71 GLU A O 1
ATOM 598 N N . GLY A 1 72 ? -12.105 6.540 0.054 1.00 86.31 72 GLY A N 1
ATOM 599 C CA . GLY A 1 72 ? -10.901 6.809 0.856 1.00 86.31 72 GLY A CA 1
ATOM 600 C C . GLY A 1 72 ? -9.595 6.217 0.312 1.00 86.31 72 GLY A C 1
ATOM 601 O O . GLY A 1 72 ? -8.535 6.451 0.892 1.00 86.31 72 GLY A O 1
ATOM 602 N N . PHE A 1 73 ? -9.633 5.515 -0.827 1.00 89.25 73 PHE A N 1
ATOM 603 C CA . PHE A 1 73 ? -8.455 4.911 -1.471 1.00 89.25 73 PHE A CA 1
ATOM 604 C C . PHE A 1 73 ? -7.258 5.864 -1.576 1.00 89.25 73 PHE A C 1
ATOM 606 O O . PHE A 1 73 ? -6.163 5.544 -1.112 1.00 89.25 73 PHE A O 1
ATOM 613 N N . ASN A 1 74 ? -7.470 7.050 -2.156 1.00 89.38 74 ASN A N 1
ATOM 614 C CA . ASN A 1 74 ? -6.399 8.018 -2.398 1.00 89.38 74 ASN A CA 1
ATOM 615 C C . ASN A 1 74 ? -5.696 8.436 -1.102 1.00 89.38 74 ASN A C 1
ATOM 617 O O . ASN A 1 74 ? -4.470 8.521 -1.064 1.00 89.38 74 ASN A O 1
ATOM 621 N N . GLU A 1 75 ? -6.457 8.680 -0.036 1.00 91.56 75 GLU A N 1
ATOM 622 C CA . GLU A 1 75 ? -5.909 9.098 1.253 1.00 91.56 75 GLU A CA 1
ATOM 623 C C . GLU A 1 75 ? -5.148 7.952 1.931 1.00 91.56 75 GLU A C 1
ATOM 625 O O . GLU A 1 75 ? -4.018 8.140 2.389 1.00 91.56 75 GLU A O 1
ATOM 630 N N . VAL A 1 76 ? -5.707 6.738 1.901 1.00 91.88 76 VAL A N 1
ATOM 631 C CA . VAL A 1 76 ? -5.075 5.545 2.480 1.00 91.88 76 VAL A CA 1
ATOM 632 C C . VAL A 1 76 ? -3.780 5.184 1.749 1.00 91.88 76 VAL A C 1
ATOM 634 O O . VAL A 1 76 ? -2.765 4.926 2.399 1.00 91.88 76 VAL A O 1
ATOM 637 N N . ILE A 1 77 ? -3.769 5.215 0.413 1.00 90.81 77 ILE A N 1
ATOM 638 C CA . ILE A 1 77 ? -2.561 4.976 -0.388 1.00 90.81 77 ILE A CA 1
ATOM 639 C C . ILE A 1 77 ? -1.512 6.053 -0.137 1.00 90.81 77 ILE A C 1
ATOM 641 O O . ILE A 1 77 ? -0.344 5.717 0.064 1.00 90.81 77 ILE A O 1
ATOM 645 N N . MET A 1 78 ? -1.889 7.334 -0.116 1.00 90.88 78 MET A N 1
ATOM 646 C CA . MET A 1 78 ? -0.933 8.413 0.145 1.00 90.88 78 MET A CA 1
ATOM 647 C C . MET A 1 78 ? -0.283 8.267 1.523 1.00 90.88 78 MET A C 1
ATOM 649 O O . MET A 1 78 ? 0.942 8.372 1.643 1.00 90.88 78 MET A O 1
ATOM 653 N N . GLU A 1 79 ? -1.067 7.951 2.554 1.00 90.75 79 GLU A N 1
ATOM 654 C CA . GLU A 1 79 ? -0.543 7.691 3.894 1.00 90.75 79 GLU A CA 1
ATOM 655 C C . GLU A 1 79 ? 0.334 6.431 3.938 1.00 90.75 79 GLU A C 1
ATOM 657 O O . GLU A 1 79 ? 1.381 6.443 4.592 1.00 90.75 79 GLU A O 1
ATOM 662 N N . ALA A 1 80 ? -0.016 5.375 3.197 1.00 90.12 80 ALA A N 1
ATOM 663 C CA . ALA A 1 80 ? 0.806 4.174 3.065 1.00 90.12 80 ALA A CA 1
ATOM 664 C C . ALA A 1 80 ? 2.156 4.473 2.391 1.00 90.12 80 ALA A C 1
ATOM 666 O O . ALA A 1 80 ? 3.208 4.108 2.918 1.00 90.12 80 ALA A O 1
ATOM 667 N N . VAL A 1 81 ? 2.160 5.195 1.268 1.00 88.56 81 VAL A N 1
ATOM 668 C CA . VAL A 1 81 ? 3.384 5.607 0.561 1.00 88.56 81 VAL A CA 1
ATOM 669 C C . VAL A 1 81 ? 4.251 6.496 1.447 1.00 88.56 81 VAL A C 1
ATOM 671 O O . VAL A 1 81 ? 5.472 6.323 1.501 1.00 88.56 81 VAL A O 1
ATOM 674 N N . ARG A 1 8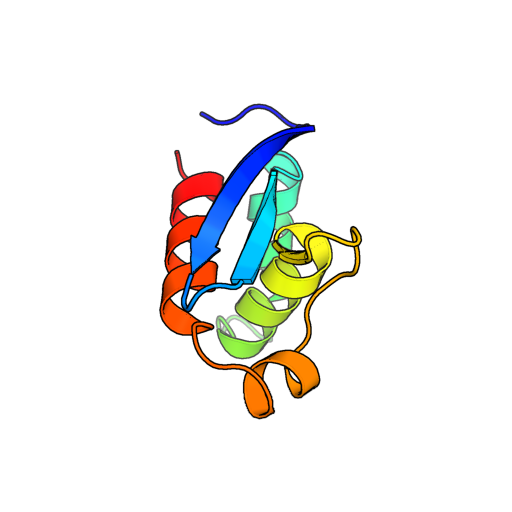2 ? 3.641 7.427 2.184 1.00 88.81 82 ARG A N 1
ATOM 675 C CA . ARG A 1 82 ? 4.353 8.263 3.151 1.00 88.81 82 ARG A CA 1
ATOM 676 C C . ARG A 1 82 ? 4.964 7.417 4.262 1.00 88.81 82 ARG A C 1
ATOM 678 O O . ARG A 1 82 ? 6.118 7.631 4.610 1.00 88.81 82 ARG A O 1
ATOM 685 N N . PHE A 1 83 ? 4.229 6.438 4.781 1.00 87.50 83 PHE A N 1
ATOM 686 C CA . PHE A 1 83 ? 4.703 5.531 5.823 1.00 87.50 83 PHE A CA 1
ATOM 687 C C . PHE A 1 83 ? 5.869 4.645 5.363 1.00 87.50 83 PHE A C 1
ATOM 689 O O . PHE A 1 83 ? 6.772 4.381 6.153 1.00 87.50 83 PHE A O 1
ATOM 696 N N . LEU A 1 84 ? 5.894 4.239 4.089 1.00 84.12 84 LEU A N 1
ATOM 697 C CA . LEU A 1 84 ? 7.005 3.484 3.491 1.00 84.12 84 LEU A CA 1
ATOM 698 C C . LEU A 1 84 ? 8.288 4.313 3.315 1.00 84.12 84 LEU A C 1
ATOM 700 O O . LEU A 1 84 ? 9.381 3.748 3.304 1.00 84.12 84 LEU A O 1
ATOM 704 N N . ASN A 1 85 ? 8.158 5.632 3.151 1.00 78.19 85 ASN A N 1
ATOM 705 C CA . ASN A 1 85 ? 9.283 6.549 2.933 1.00 78.19 85 ASN A CA 1
ATOM 706 C C . ASN A 1 85 ? 9.711 7.321 4.198 1.00 78.19 85 ASN A C 1
ATOM 708 O O . ASN A 1 85 ? 10.756 7.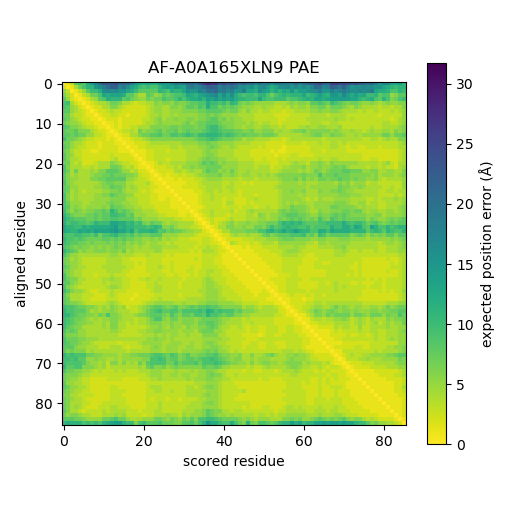973 4.180 1.00 78.19 85 ASN A O 1
ATOM 712 N N . ALA A 1 86 ? 8.914 7.274 5.270 1.00 69.44 86 ALA A N 1
ATOM 713 C CA . ALA A 1 86 ? 9.164 7.953 6.545 1.00 69.44 86 ALA A CA 1
ATOM 714 C C . ALA A 1 86 ? 10.283 7.290 7.342 1.00 69.44 86 ALA A C 1
ATOM 716 O O . ALA A 1 86 ? 11.092 8.003 7.979 1.00 69.44 86 ALA A O 1
#

Radius of gyration: 12.43 Å; Cα contacts (8 Å, |Δi|>4): 124; chains: 1; bounding box: 31×18×32 Å

Solvent-accessible surface area (backbone atoms only — not comparable to full-atom values): 4804 Å² total; per-residue (Å²): 104,65,49,63,74,42,70,47,78,48,74,46,90,92,41,52,33,36,35,38,36,76,22,71,73,48,58,52,46,41,55,56,68,14,39,57,96,88,40,78,38,64,70,52,34,51,51,47,40,23,60,61,26,38,21,38,75,89,68,42,63,43,51,69,74,54,47,77,77,36,84,48,52,70,60,55,51,50,53,46,55,49,53,74,74,61

Sequence (86 aa):
MAKKGSQKTIEVEGKKYILQHPGTRFSVKMRDMANVNGQFVEEKYYEEIMKHVIFTEDGKQTNWDYWDENEGFNEVIMEAVRFLNA

Foldseek 3Di:
DQAQQDWDWDAFPNWIKIFGANGLVVLVVLQVQCQDPNDRNVLSSLQSCQQRTIAGPVRHGDHPVNPVVDPDSVVRSVVNVVSNVD

Organism: NCBI:txid33936

Secondary structure (DSSP, 8-state):
-PPTT-EEEEEETTEEEEEE---HHHHHHHHHHTEETTEE-HHHHHHHHHHHTEEETTSPBP-HHHHHHSS-HHHHHHHHHHHHH-

Mean predicted aligned error: 4.73 Å

Nearest PDB structures (foldseek):
  2ob9-assembly1_A  TM=5.801E-01  e=2.963E-03  Byrnievirus HK97
  5ir0-assembly2_B  TM=6.412E-01  e=7.551E-01  Vibrio cholerae O1 biovar El Tor
  7ox5-assembly8_O  TM=6.332E-01  e=4.482E+00  Homo sapiens
  7ox5-assembly1_A  TM=5.671E-01  e=5.463E+00  Homo sapiens
  2h5x-assembly1_A  TM=3.981E-01  e=6.658E+00  Mycobacterium tuberculosis H37Rv

pLDDT: mean 86.62, std 6.66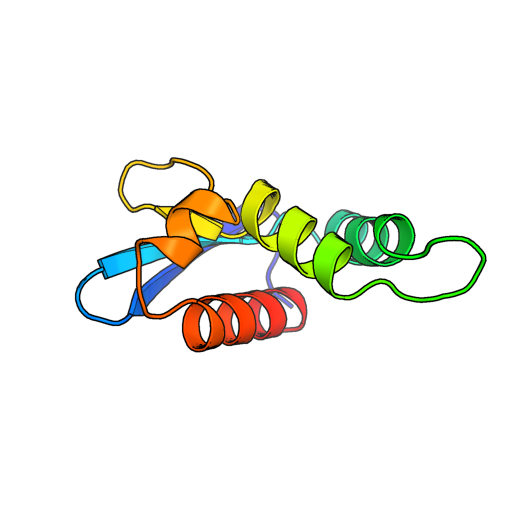, range [52.97, 92.44]